Protein AF-A0A2K2CR92-F1 (afdb_monomer_lite)

Secondary structure (DSSP, 8-state):
----PPEEEE--HHHHHHHHHT-STT-SS-GGGHHHHHHHHHHHHHTTPEEEE--GGG-HHHHHHHHH--

pLDDT: mean 84.87, std 10.72, range [41.62, 94.75]

Sequence (70 aa):
MEVHQPNFLTDSNVLAKVMVKKDPIKHPGHWSIRPNLHRIFSYIQNLDARVIKIRRENNKIAHRFAHCCP

Radius of gyration: 13.27 Å; chains: 1; bounding box: 39×25×34 Å

Structure (mmCIF, N/CA/C/O backbone):
data_AF-A0A2K2CR92-F1
#
_entry.id   AF-A0A2K2CR92-F1
#
loop_
_atom_site.group_PDB
_atom_site.id
_atom_site.type_symbol
_atom_site.label_atom_id
_atom_site.label_alt_id
_atom_site.label_comp_id
_atom_site.label_asym_id
_atom_site.label_entity_id
_atom_site.label_seq_id
_atom_site.pdbx_PDB_ins_code
_atom_site.Cartn_x
_atom_site.Cartn_y
_atom_site.Cartn_z
_atom_site.occupancy
_atom_site.B_iso_or_equiv
_atom_site.auth_seq_id
_atom_site.auth_comp_id
_atom_site.auth_asym_id
_atom_site.auth_atom_id
_atom_site.pdbx_PDB_model_num
ATOM 1 N N . MET A 1 1 ? -21.296 2.483 18.631 1.00 41.62 1 MET A N 1
ATOM 2 C CA . MET A 1 1 ? -19.838 2.267 18.529 1.00 41.62 1 MET A CA 1
ATOM 3 C C . MET A 1 1 ? -19.430 2.687 17.132 1.00 41.62 1 MET A C 1
ATOM 5 O O . MET A 1 1 ? -19.814 2.007 16.190 1.00 41.62 1 MET A O 1
ATOM 9 N N . GLU A 1 2 ? -18.752 3.825 16.974 1.00 55.62 2 GLU A N 1
ATOM 10 C CA . GLU A 1 2 ? -18.083 4.116 15.704 1.00 55.62 2 GLU A CA 1
ATOM 11 C C . GLU A 1 2 ? -16.965 3.089 15.543 1.00 55.62 2 GLU A C 1
ATOM 13 O O . GLU A 1 2 ? -16.008 3.061 16.316 1.00 55.62 2 GLU A O 1
ATOM 18 N N . VAL A 1 3 ? -17.119 2.183 14.579 1.00 57.22 3 VAL A N 1
ATOM 19 C CA . VAL A 1 3 ? -16.020 1.319 14.162 1.00 57.22 3 VAL A CA 1
ATOM 20 C C . VAL A 1 3 ? -15.038 2.241 13.451 1.00 57.22 3 VAL A C 1
ATOM 22 O O . VAL A 1 3 ? -15.241 2.608 12.295 1.00 57.22 3 VAL A O 1
ATOM 25 N N . HIS A 1 4 ? -14.015 2.700 14.171 1.00 67.50 4 HIS A N 1
ATOM 26 C CA . HIS A 1 4 ? -12.926 3.461 13.575 1.00 67.50 4 HIS A CA 1
ATOM 27 C C . HIS A 1 4 ? -12.228 2.558 12.555 1.00 67.50 4 HIS A C 1
ATOM 29 O O . HIS A 1 4 ? -11.430 1.697 12.923 1.00 67.50 4 HIS A O 1
ATOM 35 N N . GLN A 1 5 ? -12.554 2.735 11.273 1.00 80.50 5 GLN A N 1
ATOM 36 C CA . GLN A 1 5 ? -11.844 2.062 10.191 1.00 80.50 5 GLN A CA 1
ATOM 37 C C . GLN A 1 5 ? -10.351 2.411 10.287 1.00 80.50 5 GLN A C 1
ATOM 39 O O . GLN A 1 5 ? -10.006 3.596 10.391 1.00 80.50 5 GLN A O 1
ATOM 44 N N . PRO A 1 6 ? -9.450 1.415 10.265 1.00 88.38 6 PRO A N 1
ATOM 45 C CA . PRO A 1 6 ? -8.024 1.671 10.371 1.00 88.38 6 PRO A CA 1
ATOM 46 C C . PRO A 1 6 ? -7.526 2.466 9.160 1.00 88.38 6 PRO A C 1
ATOM 48 O O . PRO A 1 6 ? -7.925 2.227 8.021 1.00 88.38 6 PRO A O 1
ATOM 51 N N . ASN A 1 7 ? -6.620 3.413 9.398 1.00 90.31 7 ASN A N 1
ATOM 52 C CA . ASN A 1 7 ? -5.995 4.195 8.334 1.00 90.31 7 ASN A CA 1
ATOM 53 C C . ASN A 1 7 ? -4.630 3.600 7.975 1.00 90.31 7 ASN A C 1
ATOM 55 O O . ASN A 1 7 ? -3.717 3.572 8.799 1.00 90.31 7 ASN A O 1
ATOM 59 N N . PHE A 1 8 ? -4.464 3.186 6.722 1.00 90.44 8 PHE A N 1
ATOM 60 C CA . PHE A 1 8 ? -3.178 2.811 6.150 1.00 90.44 8 PHE A CA 1
ATOM 61 C C . PHE A 1 8 ? -2.551 4.024 5.454 1.00 90.44 8 PHE A C 1
ATOM 63 O O . PHE A 1 8 ? -2.975 4.438 4.371 1.00 90.44 8 PHE A O 1
ATOM 70 N N . LEU A 1 9 ? -1.536 4.612 6.084 1.00 92.56 9 LEU A N 1
ATOM 71 C CA . LEU A 1 9 ? -0.832 5.776 5.550 1.00 92.56 9 LEU A CA 1
ATOM 72 C C . LEU A 1 9 ? 0.320 5.328 4.646 1.00 92.56 9 LEU A C 1
ATOM 74 O O . LEU A 1 9 ? 1.142 4.502 5.036 1.00 92.56 9 LEU A O 1
ATOM 78 N N . THR A 1 10 ? 0.415 5.890 3.443 1.00 92.69 10 THR A N 1
ATOM 79 C CA . THR A 1 10 ? 1.522 5.586 2.525 1.00 92.69 10 THR A CA 1
ATOM 80 C C . THR A 1 10 ? 1.978 6.813 1.759 1.00 92.69 10 THR A C 1
ATOM 82 O O . THR A 1 10 ? 1.171 7.655 1.374 1.00 92.69 10 THR A O 1
ATOM 85 N N . ASP A 1 11 ? 3.276 6.912 1.481 1.00 93.38 11 ASP A N 1
ATOM 86 C CA . ASP A 1 11 ? 3.830 7.866 0.526 1.00 93.38 11 ASP A CA 1
ATOM 87 C C . ASP A 1 11 ? 4.041 7.257 -0.875 1.00 93.38 11 ASP A C 1
ATOM 89 O O . ASP A 1 11 ? 4.448 7.970 -1.795 1.00 93.38 11 ASP A O 1
ATOM 93 N N . SER A 1 12 ? 3.671 5.992 -1.097 1.00 91.06 12 SER A N 1
ATOM 94 C CA . SER A 1 12 ? 3.762 5.342 -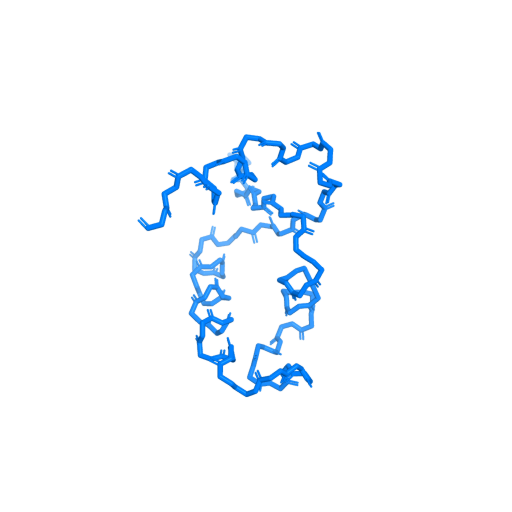2.407 1.00 91.06 12 SER A CA 1
ATOM 95 C C . SER A 1 12 ? 2.620 5.757 -3.336 1.00 91.06 12 SER A C 1
ATOM 97 O O . SER A 1 12 ? 1.443 5.483 -3.090 1.00 91.06 12 SER A O 1
ATOM 99 N N . ASN A 1 13 ? 2.975 6.377 -4.464 1.00 89.38 13 ASN A N 1
ATOM 100 C CA . ASN A 1 13 ? 2.019 6.702 -5.527 1.00 89.38 13 ASN A CA 1
ATOM 101 C C . ASN A 1 13 ? 1.421 5.447 -6.176 1.00 89.38 13 ASN A C 1
ATOM 103 O O . ASN A 1 13 ? 0.274 5.475 -6.616 1.00 89.38 13 ASN A O 1
ATOM 107 N N . VAL A 1 14 ? 2.193 4.360 -6.247 1.00 88.38 14 VAL A N 1
ATOM 108 C CA . VAL A 1 14 ? 1.745 3.094 -6.837 1.00 88.38 14 VAL A CA 1
ATOM 109 C C . VAL A 1 14 ? 0.657 2.477 -5.965 1.00 88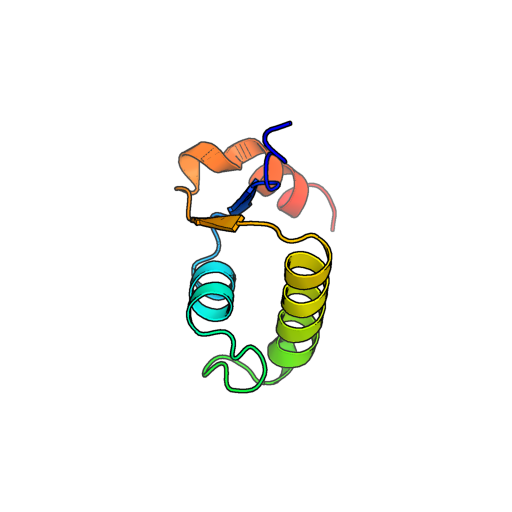.38 14 VAL A C 1
ATOM 111 O O . VAL A 1 14 ? -0.434 2.205 -6.460 1.00 88.38 14 VAL A O 1
ATOM 114 N N . LEU A 1 15 ? 0.915 2.337 -4.660 1.00 87.19 15 LEU A N 1
ATOM 115 C CA . LEU A 1 15 ? -0.056 1.755 -3.731 1.00 87.19 15 LEU A CA 1
ATOM 116 C C . LEU A 1 15 ? -1.332 2.591 -3.661 1.00 87.19 15 LEU A C 1
ATOM 118 O O . LEU A 1 15 ? -2.417 2.045 -3.830 1.00 87.19 15 LEU A O 1
ATOM 122 N N . ALA A 1 16 ? -1.222 3.913 -3.510 1.00 88.62 16 ALA A N 1
ATOM 123 C CA . ALA A 1 16 ? -2.401 4.774 -3.454 1.00 88.62 16 ALA A CA 1
ATOM 124 C C . ALA A 1 16 ? -3.277 4.655 -4.717 1.00 88.62 16 ALA A C 1
ATOM 126 O O . ALA A 1 16 ? -4.494 4.521 -4.616 1.00 88.62 16 ALA A O 1
ATOM 127 N N . LYS A 1 17 ? -2.670 4.629 -5.913 1.00 87.31 17 LYS A N 1
ATOM 128 C CA . LYS A 1 17 ? -3.413 4.474 -7.175 1.00 87.31 17 LYS A CA 1
ATOM 129 C C . LYS A 1 17 ? -4.099 3.115 -7.289 1.00 87.31 17 LYS A C 1
ATOM 131 O O . LYS A 1 17 ? -5.243 3.058 -7.732 1.00 87.31 17 LYS A O 1
ATOM 136 N N . VAL A 1 18 ? -3.413 2.037 -6.912 1.00 87.06 18 VAL A N 1
ATOM 137 C CA . VAL A 1 18 ? -3.965 0.674 -6.951 1.00 87.06 18 VAL A CA 1
ATOM 138 C C . VAL A 1 18 ? -5.186 0.551 -6.046 1.00 87.06 18 VAL A C 1
ATOM 140 O O . VAL A 1 18 ? -6.204 0.006 -6.462 1.00 87.06 18 VAL A O 1
ATOM 143 N N . MET A 1 19 ? -5.108 1.116 -4.842 1.00 84.94 19 MET A N 1
ATOM 144 C CA . MET A 1 19 ? -6.175 1.039 -3.843 1.00 84.94 19 MET A CA 1
ATOM 145 C C . MET A 1 19 ? -7.416 1.825 -4.275 1.00 84.94 19 MET A C 1
ATOM 147 O O . MET A 1 19 ? -8.532 1.340 -4.114 1.00 84.94 19 MET A O 1
ATOM 151 N N . VAL A 1 20 ? -7.229 2.990 -4.908 1.00 83.50 20 VAL A N 1
ATOM 152 C CA . VAL A 1 20 ? -8.332 3.783 -5.482 1.00 83.50 20 VAL A CA 1
ATOM 153 C C . VAL A 1 20 ? -8.977 3.072 -6.672 1.00 83.50 20 VAL A C 1
ATOM 155 O O . VAL A 1 20 ? -10.199 3.015 -6.766 1.00 83.50 20 VAL A O 1
ATOM 158 N N . LYS A 1 21 ? -8.171 2.513 -7.584 1.00 83.38 21 LYS A N 1
ATOM 159 C CA . LYS A 1 21 ? -8.682 1.838 -8.788 1.00 83.38 21 LYS A CA 1
ATOM 160 C C . LYS A 1 21 ? -9.287 0.461 -8.511 1.00 83.38 21 LYS A C 1
ATOM 162 O O . LYS A 1 21 ? -9.980 -0.057 -9.378 1.00 83.38 21 LYS A O 1
ATOM 167 N N . LYS A 1 22 ? -9.009 -0.129 -7.342 1.00 80.62 22 LYS A N 1
ATOM 168 C CA . LYS A 1 22 ? -9.429 -1.484 -6.949 1.00 80.62 22 LYS A CA 1
ATOM 169 C C . LYS A 1 22 ? -9.032 -2.578 -7.951 1.00 80.62 22 LYS A C 1
ATOM 171 O O . LYS A 1 22 ? -9.664 -3.625 -8.010 1.00 80.62 22 LYS A O 1
ATOM 176 N N . ASP A 1 23 ? -7.970 -2.342 -8.722 1.00 78.94 23 ASP A N 1
ATOM 177 C CA . ASP A 1 23 ? -7.489 -3.270 -9.749 1.00 78.94 23 ASP A CA 1
ATOM 178 C C . ASP A 1 23 ? -5.956 -3.422 -9.675 1.00 78.94 23 ASP A C 1
ATOM 180 O O . ASP A 1 23 ? -5.210 -2.805 -10.445 1.00 78.94 23 ASP A O 1
ATOM 184 N N . PRO A 1 24 ? -5.451 -4.203 -8.701 1.00 76.62 24 PRO A N 1
ATOM 185 C CA . PRO A 1 24 ? -4.020 -4.468 -8.556 1.00 76.62 24 PRO A CA 1
ATOM 186 C C . PRO A 1 24 ? -3.445 -5.325 -9.694 1.00 76.62 24 PRO A C 1
ATOM 188 O O . PRO A 1 24 ? -2.256 -5.218 -9.997 1.00 76.62 24 PRO A O 1
ATOM 191 N N . ILE A 1 25 ? -4.270 -6.160 -10.336 1.00 73.00 25 ILE A N 1
ATOM 192 C CA . ILE A 1 25 ? -3.833 -7.112 -11.367 1.00 73.00 25 ILE A CA 1
ATOM 193 C C . ILE A 1 25 ? -3.580 -6.393 -12.697 1.00 73.00 25 ILE A C 1
ATOM 195 O O . ILE A 1 25 ? -2.617 -6.716 -13.392 1.00 73.00 25 ILE A O 1
ATOM 199 N N . LYS A 1 26 ? -4.371 -5.367 -13.034 1.00 75.12 26 LYS A N 1
ATOM 200 C CA . LYS A 1 26 ? -4.174 -4.561 -14.252 1.00 75.12 26 LYS A CA 1
ATOM 201 C C . LYS A 1 26 ? -3.270 -3.345 -14.048 1.00 75.12 26 LYS A C 1
ATOM 203 O O . LYS A 1 26 ? -3.285 -2.422 -14.863 1.00 75.12 26 LYS A O 1
ATOM 208 N N . HIS A 1 27 ? -2.466 -3.308 -12.982 1.00 77.44 27 HIS A N 1
ATOM 209 C CA . HIS A 1 27 ? -1.548 -2.193 -12.769 1.00 77.44 27 HIS A CA 1
ATOM 210 C C . HIS A 1 27 ? -0.577 -2.049 -13.969 1.00 77.44 27 HIS A C 1
ATOM 212 O O . HIS A 1 27 ? 0.102 -3.023 -14.320 1.00 77.44 27 HIS A O 1
ATOM 218 N N . PRO A 1 28 ? -0.474 -0.852 -14.592 1.00 78.12 28 PRO A N 1
ATOM 219 C CA . PRO A 1 28 ? 0.300 -0.643 -15.823 1.00 78.12 28 PRO A CA 1
ATOM 220 C C . PRO A 1 28 ? 1.820 -0.656 -15.609 1.00 78.12 28 PRO A C 1
ATOM 222 O O . PRO A 1 28 ? 2.574 -0.627 -16.573 1.00 78.12 28 PRO A O 1
ATOM 225 N N . GLY A 1 29 ? 2.281 -0.681 -14.354 1.00 79.94 29 GLY A N 1
ATOM 226 C CA . GLY A 1 29 ? 3.695 -0.863 -14.026 1.00 79.94 29 GLY A CA 1
ATOM 227 C C . GLY A 1 29 ? 4.198 -2.284 -14.296 1.00 79.94 29 GLY A C 1
ATOM 228 O O . GLY A 1 29 ? 3.471 -3.138 -14.808 1.00 79.94 29 GLY A O 1
ATOM 229 N N . HIS A 1 30 ? 5.450 -2.533 -13.909 1.00 82.94 30 HIS A N 1
ATOM 230 C CA . HIS A 1 30 ? 6.130 -3.798 -14.175 1.00 82.94 30 HIS A CA 1
ATOM 231 C C . HIS A 1 30 ? 5.314 -5.007 -13.684 1.00 82.94 30 HIS A C 1
ATOM 233 O O . HIS A 1 30 ? 4.746 -5.004 -12.593 1.00 82.94 30 HIS A O 1
ATOM 239 N N . TRP A 1 31 ? 5.236 -6.062 -14.488 1.00 83.94 31 TRP A N 1
ATOM 240 C CA . TRP A 1 31 ? 4.378 -7.213 -14.199 1.00 83.94 31 TRP A CA 1
ATOM 241 C C . TRP A 1 31 ? 4.772 -7.934 -12.900 1.00 83.94 31 TRP A C 1
ATOM 243 O O . TRP A 1 31 ? 3.895 -8.390 -12.167 1.00 83.94 31 TRP A O 1
ATOM 253 N N . SER A 1 32 ? 6.067 -7.951 -12.564 1.00 88.12 32 SER A N 1
ATOM 254 C CA . SER A 1 32 ? 6.589 -8.618 -11.361 1.00 88.12 32 SER A CA 1
ATOM 255 C C . SER A 1 32 ? 6.071 -8.041 -10.038 1.00 88.12 32 SER A 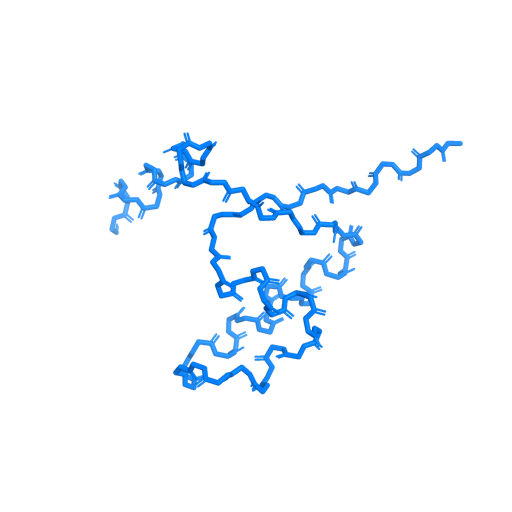C 1
ATOM 257 O O . SER A 1 32 ? 6.072 -8.747 -9.033 1.00 88.12 32 SER A O 1
ATOM 259 N N . ILE A 1 33 ? 5.596 -6.788 -10.003 1.00 87.50 33 ILE A N 1
ATOM 260 C CA . ILE A 1 33 ? 5.065 -6.191 -8.765 1.00 87.50 33 ILE A CA 1
ATOM 261 C C . ILE A 1 33 ? 3.579 -6.499 -8.540 1.00 87.50 33 ILE A C 1
ATOM 263 O O . ILE A 1 33 ? 3.095 -6.362 -7.417 1.00 87.50 33 ILE A O 1
ATOM 267 N N . ARG A 1 34 ? 2.846 -6.940 -9.571 1.00 88.75 34 ARG A N 1
ATOM 268 C CA . ARG A 1 34 ? 1.392 -7.181 -9.506 1.00 88.75 34 ARG A CA 1
ATOM 269 C C . ARG A 1 34 ? 0.981 -8.204 -8.436 1.00 88.75 34 ARG A C 1
ATOM 271 O O . ARG A 1 34 ? 0.026 -7.906 -7.720 1.00 88.75 34 ARG A O 1
ATOM 278 N N . PRO A 1 35 ? 1.684 -9.342 -8.238 1.00 90.44 35 PRO A N 1
ATOM 279 C CA . PRO A 1 35 ? 1.334 -10.290 -7.176 1.00 90.44 35 PRO A CA 1
ATOM 280 C C . PRO A 1 35 ? 1.428 -9.671 -5.776 1.00 90.44 35 PRO A C 1
ATOM 282 O O . PRO A 1 35 ? 0.539 -9.857 -4.947 1.00 90.44 35 PRO A O 1
ATOM 285 N N . ASN A 1 36 ? 2.465 -8.865 -5.529 1.00 90.00 36 ASN A N 1
ATOM 286 C CA . ASN A 1 36 ? 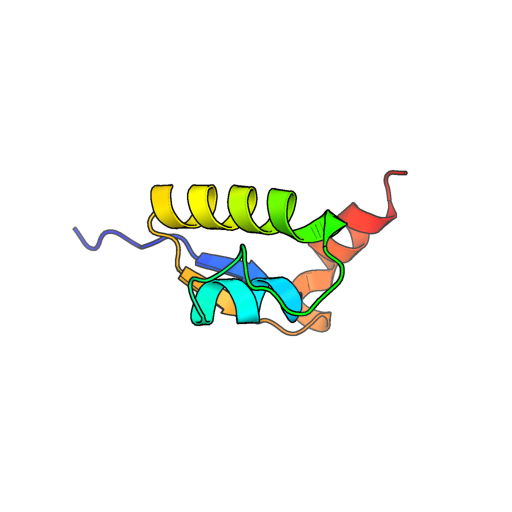2.639 -8.166 -4.254 1.00 90.00 36 ASN A CA 1
ATOM 287 C C . ASN A 1 36 ? 1.565 -7.093 -4.049 1.00 90.00 36 ASN A C 1
ATOM 289 O O . ASN A 1 36 ? 0.992 -6.995 -2.966 1.00 90.00 36 ASN A O 1
ATOM 293 N N . LEU A 1 37 ? 1.238 -6.328 -5.096 1.00 90.12 37 LEU A N 1
ATOM 294 C CA . LEU A 1 37 ? 0.147 -5.351 -5.054 1.00 90.12 37 LEU A CA 1
ATOM 295 C C . LEU A 1 37 ? -1.198 -6.015 -4.752 1.00 90.12 37 LEU A C 1
ATOM 297 O O . LEU A 1 37 ? -1.962 -5.489 -3.946 1.00 90.12 37 LEU A O 1
ATOM 301 N N . HIS A 1 38 ? -1.470 -7.172 -5.359 1.00 90.62 38 HIS A N 1
ATOM 302 C CA . HIS A 1 38 ? -2.678 -7.944 -5.090 1.00 90.62 38 HIS A CA 1
ATOM 303 C C . HIS A 1 38 ? -2.727 -8.415 -3.634 1.00 90.62 38 HIS A C 1
ATOM 305 O O . HIS A 1 38 ? -3.729 -8.200 -2.962 1.00 90.62 38 HIS A O 1
ATOM 311 N N . ARG A 1 39 ? -1.624 -8.961 -3.107 1.00 91.81 39 ARG A N 1
ATOM 312 C CA . ARG A 1 39 ? -1.550 -9.403 -1.707 1.00 91.81 39 ARG A CA 1
ATOM 313 C C . ARG A 1 39 ? -1.807 -8.263 -0.717 1.00 91.81 39 ARG A C 1
ATOM 315 O O . ARG A 1 39 ? -2.576 -8.440 0.223 1.00 91.81 39 ARG A O 1
ATOM 322 N N . ILE A 1 40 ? -1.191 -7.098 -0.934 1.00 90.19 40 ILE A N 1
ATOM 323 C CA . ILE A 1 40 ? -1.398 -5.918 -0.080 1.00 90.19 40 ILE A CA 1
ATOM 324 C C . ILE A 1 40 ? -2.851 -5.437 -0.180 1.00 90.19 40 ILE A C 1
ATOM 326 O O . ILE A 1 40 ? -3.460 -5.124 0.838 1.00 90.19 40 ILE A O 1
ATOM 330 N N . PHE A 1 41 ? -3.421 -5.408 -1.388 1.00 90.25 41 PHE A N 1
ATOM 331 C CA . PHE A 1 41 ? -4.813 -5.017 -1.613 1.00 90.25 41 PHE A CA 1
ATOM 332 C C . PHE A 1 41 ? -5.793 -5.918 -0.864 1.00 90.25 41 PHE A C 1
ATOM 334 O O . PHE A 1 41 ? -6.605 -5.410 -0.096 1.00 90.25 41 PHE A O 1
ATOM 341 N N . SER A 1 42 ? -5.668 -7.238 -1.011 1.00 90.81 42 SER A N 1
ATOM 342 C CA . SER A 1 42 ? -6.526 -8.200 -0.314 1.00 90.81 42 SER A CA 1
ATOM 343 C C . SER A 1 42 ? -6.410 -8.067 1.206 1.00 90.81 42 SER A C 1
ATOM 345 O O . SER A 1 42 ? -7.413 -8.117 1.910 1.00 90.81 42 SER A O 1
ATOM 347 N N . TYR A 1 43 ? -5.201 -7.831 1.725 1.00 90.69 43 TYR A N 1
ATOM 348 C CA . TYR A 1 43 ? -4.990 -7.621 3.158 1.00 90.69 43 TYR A CA 1
ATOM 349 C C . TYR A 1 43 ? -5.671 -6.344 3.674 1.00 90.69 43 TYR A C 1
ATOM 351 O O . TYR A 1 43 ? -6.377 -6.380 4.676 1.00 90.69 43 TYR A O 1
ATOM 359 N N . ILE A 1 44 ? -5.502 -5.222 2.970 1.00 89.50 44 ILE A N 1
ATOM 360 C CA . ILE A 1 44 ? -6.117 -3.934 3.327 1.00 89.50 44 ILE A CA 1
ATOM 361 C C . ILE A 1 44 ? -7.646 -4.007 3.241 1.00 89.50 44 ILE A C 1
ATOM 363 O O . ILE A 1 44 ? -8.323 -3.453 4.104 1.00 89.50 44 ILE A O 1
ATOM 367 N N . GLN A 1 45 ? -8.189 -4.717 2.246 1.00 87.69 45 GLN A N 1
ATOM 368 C CA . GLN A 1 45 ? -9.630 -4.953 2.139 1.00 87.69 45 GLN A CA 1
ATOM 369 C C . GLN A 1 45 ? -10.170 -5.800 3.292 1.00 87.69 45 GLN A C 1
ATOM 371 O O . GLN A 1 45 ? -11.197 -5.447 3.861 1.00 87.69 45 GLN A O 1
ATOM 376 N N . ASN A 1 46 ? -9.473 -6.873 3.674 1.00 89.94 46 ASN A N 1
ATOM 377 C CA . ASN A 1 46 ? -9.879 -7.717 4.802 1.00 89.94 46 ASN A CA 1
ATOM 378 C C . ASN A 1 46 ? -9.870 -6.961 6.140 1.00 89.94 46 ASN A C 1
ATOM 380 O O . ASN A 1 46 ? -10.623 -7.309 7.043 1.00 89.94 46 ASN A O 1
ATOM 384 N N . LEU A 1 47 ? -9.024 -5.936 6.269 1.00 88.50 47 LEU A N 1
ATOM 385 C CA . LEU A 1 47 ? -8.97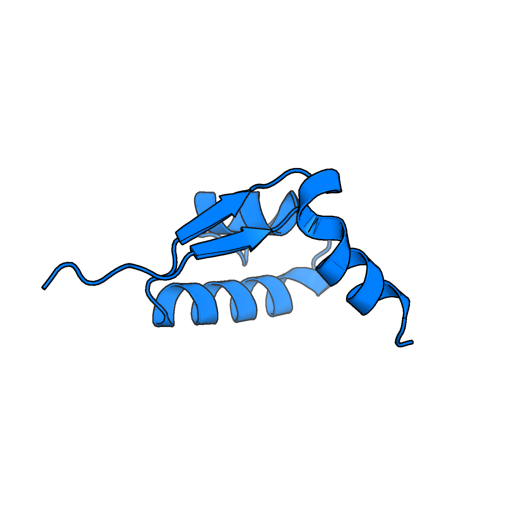3 -5.056 7.438 1.00 88.50 47 LEU A CA 1
ATOM 386 C C . LEU A 1 47 ? -10.002 -3.916 7.408 1.00 88.50 47 LEU A C 1
ATOM 388 O O . LEU A 1 47 ? -10.039 -3.130 8.352 1.00 88.50 47 LEU A O 1
ATOM 392 N N . ASP A 1 48 ? -10.774 -3.783 6.325 1.00 88.31 48 ASP A N 1
ATOM 393 C CA . ASP A 1 48 ? -11.661 -2.639 6.070 1.00 88.31 48 ASP A CA 1
ATOM 394 C C . ASP A 1 48 ? -10.948 -1.282 6.266 1.00 88.31 48 ASP A C 1
ATOM 396 O O . ASP A 1 48 ? -11.468 -0.322 6.839 1.00 88.31 48 ASP A O 1
ATOM 400 N N . ALA A 1 49 ? -9.685 -1.224 5.828 1.00 88.62 49 ALA A N 1
ATOM 401 C CA . ALA A 1 49 ? -8.811 -0.085 6.060 1.00 88.62 49 ALA A CA 1
ATOM 402 C C . ALA A 1 49 ? -8.930 0.975 4.955 1.00 88.62 49 ALA A C 1
ATOM 404 O O . ALA A 1 49 ? -8.975 0.671 3.758 1.00 88.62 49 ALA A O 1
ATOM 405 N N . ARG A 1 50 ? -8.869 2.254 5.339 1.00 88.38 50 ARG A N 1
ATOM 406 C CA . ARG A 1 50 ? -8.763 3.378 4.399 1.00 88.38 50 ARG A CA 1
ATOM 407 C C . ARG A 1 50 ? -7.310 3.654 4.062 1.00 88.38 50 ARG A C 1
ATOM 409 O O . ARG A 1 50 ? -6.483 3.839 4.948 1.00 88.38 50 ARG A O 1
ATOM 416 N N . VAL A 1 51 ? -6.998 3.757 2.774 1.00 89.62 51 VAL A N 1
ATOM 417 C CA . VAL A 1 51 ? -5.645 4.103 2.321 1.00 89.62 51 VAL A CA 1
ATOM 418 C C . VAL A 1 51 ? -5.543 5.604 2.100 1.00 89.62 51 VAL A C 1
ATOM 420 O O . VAL A 1 51 ? -6.249 6.161 1.261 1.00 89.62 51 VAL A O 1
ATOM 423 N N . ILE A 1 52 ? -4.631 6.256 2.820 1.00 91.25 52 ILE A N 1
ATOM 424 C CA . ILE A 1 52 ? -4.413 7.702 2.740 1.00 91.25 52 ILE A CA 1
ATOM 425 C C . ILE A 1 52 ? -3.015 7.968 2.190 1.00 91.25 52 ILE A C 1
ATOM 427 O O . ILE A 1 52 ? -2.000 7.546 2.753 1.00 91.25 52 ILE A O 1
ATOM 431 N N . LYS A 1 53 ? -2.960 8.708 1.079 1.00 93.75 53 LYS A N 1
ATOM 432 C CA . LYS A 1 53 ? -1.700 9.179 0.509 1.00 93.75 53 LYS A CA 1
ATOM 433 C C . LYS A 1 53 ? -1.176 10.353 1.332 1.00 93.75 53 LYS A C 1
ATOM 435 O O . LYS A 1 53 ? -1.794 11.411 1.366 1.00 93.75 53 LYS A O 1
ATOM 440 N N . ILE A 1 54 ? 0.002 10.186 1.919 1.00 94.75 54 ILE A N 1
ATOM 441 C CA . ILE A 1 54 ? 0.731 11.246 2.619 1.00 94.75 54 ILE A CA 1
ATOM 442 C C . ILE A 1 54 ? 1.988 11.653 1.844 1.00 94.75 54 ILE A C 1
ATOM 444 O O . ILE A 1 54 ? 2.426 10.974 0.905 1.00 94.75 54 ILE A O 1
ATOM 448 N N . ARG A 1 55 ? 2.568 12.799 2.204 1.00 93.31 55 ARG A N 1
ATOM 449 C CA . ARG A 1 55 ? 3.861 13.244 1.672 1.00 93.31 55 ARG A CA 1
ATOM 450 C C . ARG A 1 55 ? 4.996 12.459 2.334 1.00 93.31 55 ARG A C 1
ATOM 452 O O . ARG A 1 55 ? 4.901 12.111 3.508 1.00 93.31 55 ARG A O 1
ATOM 459 N N . ARG A 1 56 ? 6.092 12.222 1.603 1.00 90.06 56 ARG A N 1
ATOM 460 C CA . ARG A 1 56 ? 7.278 11.504 2.119 1.00 90.06 56 ARG A CA 1
ATOM 461 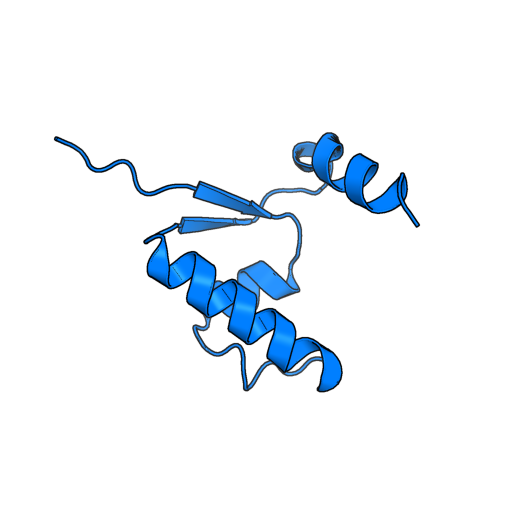C C . ARG A 1 56 ? 7.877 12.180 3.353 1.00 90.06 56 ARG A C 1
ATOM 463 O O . ARG A 1 56 ? 8.345 11.498 4.257 1.00 90.06 56 ARG A O 1
ATOM 470 N N . GLU A 1 57 ? 7.791 13.508 3.433 1.00 91.31 57 GLU A N 1
ATOM 471 C CA . GLU A 1 57 ? 8.216 14.294 4.601 1.00 91.31 57 GLU A CA 1
ATOM 472 C C . GLU A 1 57 ? 7.480 13.921 5.898 1.00 91.31 57 GLU A C 1
ATOM 474 O O . GLU A 1 57 ? 8.059 14.048 6.975 1.00 91.31 57 GLU A O 1
ATOM 479 N N . ASN A 1 58 ? 6.264 13.377 5.784 1.00 92.44 58 ASN A N 1
ATOM 480 C CA . ASN A 1 58 ? 5.464 12.894 6.909 1.00 92.44 58 ASN A CA 1
ATOM 481 C C . ASN A 1 58 ? 5.681 11.394 7.176 1.00 92.44 58 ASN A C 1
ATOM 483 O O . ASN A 1 58 ? 5.319 10.910 8.241 1.00 92.44 58 ASN A O 1
ATOM 487 N N . ASN A 1 59 ? 6.299 10.659 6.240 1.00 93.00 59 ASN A N 1
ATOM 488 C CA . ASN A 1 59 ? 6.566 9.220 6.344 1.00 93.00 59 ASN A CA 1
ATOM 489 C C . ASN A 1 59 ? 8.049 8.898 6.628 1.00 93.00 59 ASN A C 1
ATOM 491 O O . ASN A 1 59 ? 8.560 7.845 6.244 1.00 93.00 59 ASN A O 1
ATOM 495 N N . LYS A 1 60 ? 8.776 9.820 7.276 1.00 92.75 60 LYS A N 1
ATOM 496 C CA . LYS A 1 60 ? 10.236 9.722 7.478 1.00 92.75 60 LYS A CA 1
ATOM 497 C C . LYS A 1 60 ? 10.662 8.475 8.252 1.00 92.75 60 LYS A C 1
ATOM 499 O O . LYS A 1 60 ? 11.711 7.914 7.952 1.00 92.75 60 LYS A O 1
ATOM 504 N N . ILE A 1 61 ? 9.864 8.050 9.232 1.00 90.38 61 ILE A N 1
ATOM 505 C CA . ILE A 1 61 ? 10.172 6.882 10.067 1.00 90.38 61 ILE A CA 1
ATOM 506 C C . ILE A 1 61 ? 10.117 5.609 9.221 1.00 90.38 61 ILE A C 1
ATOM 508 O O . ILE A 1 61 ? 11.125 4.916 9.118 1.00 90.38 61 ILE A O 1
ATOM 512 N N . ALA A 1 62 ? 8.993 5.341 8.549 1.00 90.81 62 ALA A N 1
ATOM 513 C CA . ALA A 1 62 ? 8.864 4.168 7.684 1.00 90.81 62 ALA A CA 1
ATOM 514 C C . ALA A 1 62 ? 9.908 4.177 6.557 1.00 90.81 62 ALA A C 1
ATOM 516 O O . ALA A 1 62 ? 10.479 3.140 6.232 1.00 90.81 62 ALA A O 1
ATOM 517 N N . HIS A 1 63 ? 10.212 5.358 6.013 1.00 90.88 63 HIS A N 1
ATOM 518 C CA . HIS A 1 63 ? 11.266 5.519 5.021 1.00 90.88 63 HIS A CA 1
ATOM 519 C C . HIS A 1 63 ? 12.652 5.123 5.556 1.00 90.88 63 HIS A C 1
ATOM 521 O O . HIS A 1 63 ? 13.382 4.402 4.882 1.00 90.88 63 HIS A O 1
ATOM 527 N N . ARG A 1 64 ? 13.002 5.547 6.778 1.00 91.00 64 ARG A N 1
ATOM 528 C CA . ARG A 1 64 ? 14.257 5.158 7.437 1.00 91.00 64 ARG A CA 1
ATOM 529 C C . ARG A 1 64 ? 14.310 3.650 7.683 1.00 91.00 64 ARG A C 1
ATOM 531 O O . ARG A 1 64 ? 15.316 3.031 7.362 1.00 91.00 64 ARG A O 1
ATOM 538 N N . PHE A 1 65 ? 13.230 3.056 8.191 1.00 90.44 65 PHE A N 1
ATOM 539 C CA . PHE A 1 65 ? 13.159 1.607 8.414 1.00 90.44 65 PHE A CA 1
ATOM 540 C C . PHE A 1 65 ? 13.345 0.809 7.120 1.00 90.44 65 PHE A C 1
ATOM 542 O O . PHE A 1 65 ? 14.103 -0.153 7.109 1.00 90.44 65 PHE A O 1
ATOM 549 N N . ALA A 1 66 ? 12.739 1.250 6.016 1.00 88.81 66 ALA A N 1
ATOM 550 C CA . ALA A 1 66 ? 12.895 0.612 4.710 1.00 88.81 66 ALA A CA 1
ATOM 551 C C . ALA A 1 66 ? 14.309 0.744 4.107 1.00 88.81 66 ALA A C 1
ATOM 553 O O . ALA A 1 66 ? 14.596 0.111 3.096 1.00 88.81 66 ALA A O 1
ATOM 554 N N . HIS A 1 67 ? 15.174 1.600 4.659 1.00 86.38 67 HIS A N 1
ATOM 555 C CA . HIS A 1 67 ? 16.558 1.784 4.203 1.00 86.38 67 HIS A CA 1
ATOM 556 C C . HIS A 1 67 ? 17.598 1.224 5.178 1.00 86.38 67 HIS A C 1
ATOM 558 O O . HIS A 1 67 ? 18.731 0.989 4.772 1.00 86.38 67 HIS A O 1
ATOM 564 N N . CYS A 1 68 ? 17.241 1.006 6.446 1.00 77.75 68 CYS A N 1
ATOM 565 C CA . CYS A 1 68 ? 18.175 0.524 7.465 1.00 77.75 68 CYS A CA 1
ATOM 566 C C . CYS A 1 68 ? 18.430 -0.989 7.433 1.00 77.75 68 CYS A C 1
ATOM 568 O O . CYS A 1 68 ? 19.426 -1.419 8.005 1.00 77.75 68 CYS A O 1
ATOM 570 N N . CYS A 1 69 ? 17.577 -1.788 6.792 1.00 54.62 69 CYS A N 1
ATOM 571 C CA . CYS A 1 69 ? 17.746 -3.240 6.734 1.00 54.62 69 CYS A CA 1
ATOM 572 C C . CYS A 1 69 ? 17.786 -3.716 5.274 1.00 54.62 69 CYS A C 1
ATOM 574 O O . CYS A 1 69 ? 16.716 -3.868 4.678 1.00 54.62 69 CYS A O 1
ATOM 576 N N . PRO A 1 70 ? 18.983 -3.896 4.683 1.00 49.78 70 PRO A N 1
ATOM 577 C CA . PRO A 1 70 ? 19.164 -4.821 3.568 1.00 49.78 70 PRO A CA 1
ATOM 578 C C . PRO A 1 70 ? 18.948 -6.276 4.007 1.00 49.78 70 PRO A C 1
ATOM 580 O O . PRO A 1 70 ? 19.228 -6.592 5.188 1.00 49.78 70 PRO A O 1
#

Organism: Brachypodium distachyon (NCBI:txid15368)

Foldseek 3Di:
DPPPAAEAEDQDPQLVVCLVVVCLCPRPDDNVCSVVSVVVNVVSVVSSYHYDHDHVVVVVVVVVVVVVDD